Protein AF-A0A9W5X5D1-F1 (afdb_monomer)

InterPro domains:
  IPR013670 EcoEI R protein C-terminal domain [PF08463] (5-80)

Sequence (86 aa):
MDKIAANQAFSEFLSSERLNTNQIKFVQLIIDY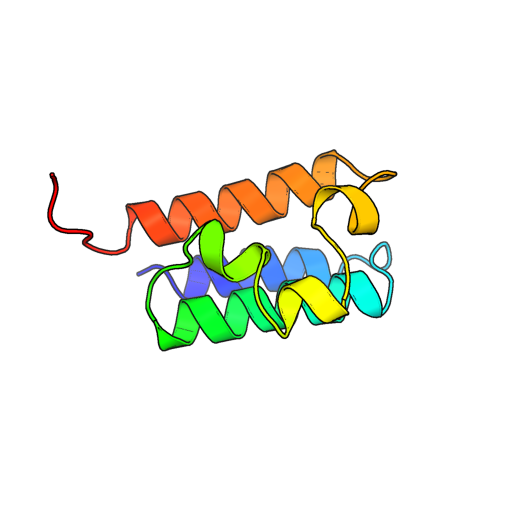VVKNGYLEKKVLQQDPFRSLGSVSELFHNNIDDAKGIIAVINTINQNSELPGD

Radius of gyration: 12.4 Å; Cα contacts (8 Å, |Δi|>4): 63; chains: 1; bounding box: 30×21×39 Å

Organism: NCBI:txid1827502

Mean predicted aligned error: 5.98 Å

Solvent-accessible surface area (backbone atoms only — not comparable to full-atom values): 5044 Å² total; per-residue (Å²): 132,53,66,61,58,46,50,50,56,50,48,52,54,69,67,38,88,82,59,50,74,58,50,48,52,50,53,51,51,49,50,53,45,27,71,71,68,47,38,76,60,77,70,52,53,70,28,79,71,38,42,80,67,43,45,70,67,67,68,24,62,93,38,58,65,61,46,49,51,55,52,48,48,51,48,55,34,39,69,71,29,87,66,80,76,131

Foldseek 3Di:
DQLVVLVVLLVVVLPPPPADPLRNVLSVVLSVCCVVVQADDPVVCCDPPNVVSPHLCVRCVVPVPSSVSSVVSRVVSRVVPCPPDD

pLDDT: mean 80.16, std 10.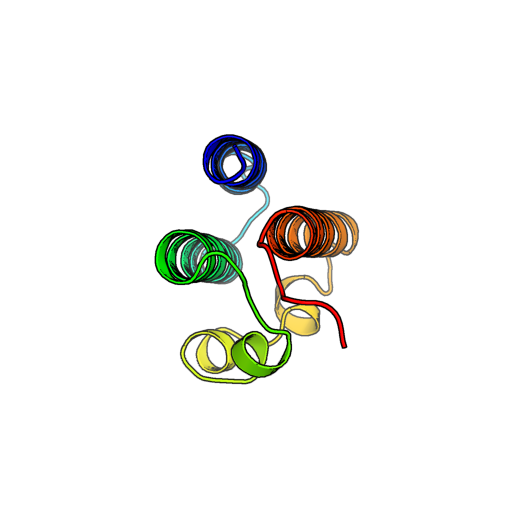36, range [43.25, 90.06]

Nearest PDB structures (foldseek):
  3lys-assembly6_F  TM=3.718E-01  e=5.109E+00  Lactococcus lactis subsp. lactis
  7dk9-assembly1_B  TM=3.799E-01  e=6.705E+00  Deinococcus radiodurans R1 = ATCC 13939 = DSM 20539
  2pfm-assembly1_A  TM=3.443E-01  e=9.812E+00  Bacillus anthracis

Structure (mmCIF, N/CA/C/O backbone):
data_AF-A0A9W5X5D1-F1
#
_entry.id   AF-A0A9W5X5D1-F1
#
loop_
_atom_site.group_PDB
_atom_site.id
_atom_site.type_symbol
_atom_site.label_atom_id
_atom_site.label_alt_id
_atom_site.label_comp_id
_atom_site.label_asym_id
_atom_site.label_entity_id
_atom_site.label_seq_id
_atom_site.pdbx_PDB_ins_code
_atom_site.Cartn_x
_atom_site.Cartn_y
_atom_site.Cartn_z
_atom_site.occupancy
_atom_site.B_iso_or_equiv
_atom_site.auth_seq_id
_atom_site.auth_comp_id
_atom_site.auth_asym_id
_atom_site.auth_atom_id
_atom_site.pdbx_PDB_model_num
ATOM 1 N N . MET A 1 1 ? -16.965 2.972 6.435 1.00 50.84 1 MET A N 1
ATOM 2 C CA . MET A 1 1 ? -17.357 2.831 5.012 1.00 50.84 1 MET A CA 1
ATOM 3 C C . MET A 1 1 ? -16.121 2.737 4.099 1.00 50.84 1 MET A C 1
ATOM 5 O O . MET A 1 1 ? -16.130 3.251 2.992 1.00 50.84 1 MET A O 1
ATOM 9 N N . ASP A 1 2 ? -15.070 2.006 4.491 1.00 62.09 2 ASP A N 1
ATOM 10 C CA . ASP A 1 2 ? -13.719 2.323 3.972 1.00 62.09 2 ASP A CA 1
ATOM 11 C C . ASP A 1 2 ? -13.089 1.219 3.132 1.00 62.09 2 ASP A C 1
ATOM 13 O O . ASP A 1 2 ? -12.175 1.459 2.347 1.00 62.09 2 ASP A O 1
ATOM 17 N N . LYS A 1 3 ? -13.650 0.009 3.216 1.00 63.69 3 LYS A N 1
ATOM 18 C CA . LYS A 1 3 ? -13.246 -1.115 2.367 1.00 63.69 3 LYS A CA 1
ATOM 19 C C . LYS A 1 3 ? -13.520 -0.829 0.892 1.00 63.69 3 LYS A C 1
ATOM 21 O O . LYS A 1 3 ? -12.733 -1.232 0.051 1.00 63.69 3 LYS A O 1
ATOM 26 N N . ILE A 1 4 ? -14.604 -0.115 0.576 1.00 69.25 4 ILE A N 1
ATOM 27 C CA . ILE A 1 4 ? -14.996 0.182 -0.811 1.00 69.25 4 ILE A CA 1
ATOM 28 C C . ILE A 1 4 ? -14.044 1.212 -1.430 1.00 69.25 4 ILE A C 1
ATOM 30 O O . ILE A 1 4 ? -13.536 0.974 -2.521 1.00 69.25 4 ILE A O 1
ATOM 34 N N . ALA A 1 5 ? -13.740 2.299 -0.712 1.00 70.56 5 ALA A N 1
ATOM 35 C CA . ALA A 1 5 ? -12.809 3.329 -1.176 1.00 70.56 5 ALA A CA 1
ATOM 36 C C . ALA A 1 5 ? -11.395 2.766 -1.383 1.00 70.56 5 ALA A C 1
ATOM 38 O O . ALA A 1 5 ? -10.774 3.017 -2.414 1.00 70.56 5 ALA A O 1
ATOM 39 N N . ALA A 1 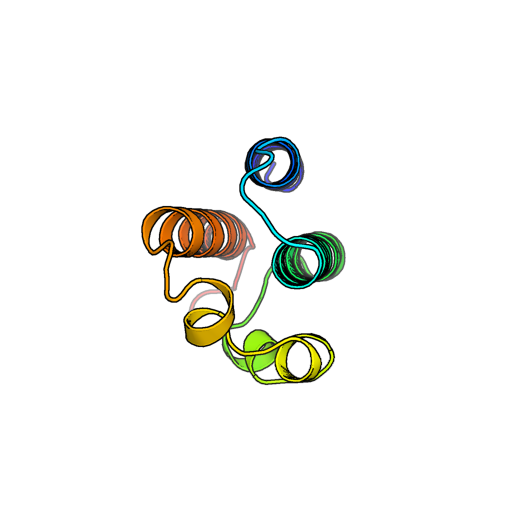6 ? -10.930 1.931 -0.447 1.00 71.06 6 ALA A N 1
ATOM 40 C CA . ALA A 1 6 ? -9.685 1.187 -0.588 1.00 71.06 6 ALA A CA 1
ATOM 41 C C . ALA A 1 6 ? -9.685 0.330 -1.855 1.00 71.06 6 ALA A C 1
ATOM 43 O O . ALA A 1 6 ? -8.794 0.449 -2.690 1.00 71.06 6 ALA A O 1
ATOM 44 N N . ASN A 1 7 ? -10.706 -0.516 -2.017 1.00 73.88 7 ASN A N 1
ATOM 45 C CA . ASN A 1 7 ? -10.768 -1.454 -3.129 1.00 73.88 7 ASN A CA 1
ATOM 46 C C . ASN A 1 7 ? -10.866 -0.733 -4.479 1.00 73.88 7 ASN A C 1
ATOM 48 O O . ASN A 1 7 ? -10.263 -1.188 -5.441 1.00 73.88 7 ASN A O 1
ATOM 52 N N . GLN A 1 8 ? -11.576 0.398 -4.555 1.00 79.81 8 GLN A N 1
ATOM 53 C CA . GLN A 1 8 ? -11.628 1.220 -5.765 1.00 79.81 8 GLN A CA 1
ATOM 54 C C . GLN A 1 8 ? -10.273 1.844 -6.087 1.00 79.81 8 GLN A C 1
ATOM 56 O O . GLN A 1 8 ? -9.800 1.688 -7.210 1.00 79.81 8 GLN A O 1
ATOM 61 N N . ALA A 1 9 ? -9.622 2.479 -5.109 1.00 75.75 9 ALA A N 1
ATOM 62 C CA . ALA A 1 9 ? -8.312 3.083 -5.321 1.00 75.75 9 ALA A CA 1
ATOM 63 C C . ALA A 1 9 ? -7.282 2.029 -5.752 1.00 75.75 9 ALA A C 1
ATOM 65 O O . ALA A 1 9 ? -6.561 2.217 -6.727 1.00 75.75 9 ALA A O 1
ATOM 66 N N . PHE A 1 10 ? -7.265 0.869 -5.091 1.00 78.75 10 PHE A N 1
ATOM 67 C CA . PHE A 1 10 ? -6.383 -0.228 -5.472 1.00 78.75 10 PHE A CA 1
ATOM 68 C C . PHE A 1 10 ? -6.758 -0.877 -6.807 1.00 78.75 10 PHE A C 1
ATOM 70 O O . PHE A 1 10 ? -5.862 -1.269 -7.547 1.00 78.75 10 PHE A O 1
ATOM 77 N N . SER A 1 11 ? -8.043 -0.965 -7.156 1.00 81.19 11 SER A N 1
ATOM 78 C CA . SER A 1 11 ? -8.468 -1.448 -8.474 1.00 81.19 11 SER A CA 1
ATOM 79 C C . SER A 1 11 ? -7.974 -0.529 -9.588 1.00 81.19 11 SER A C 1
ATOM 81 O O . SER A 1 11 ? -7.624 -1.019 -10.657 1.00 81.19 11 SER A O 1
ATOM 83 N N . GLU A 1 12 ? -7.905 0.779 -9.344 1.00 81.56 12 GLU A N 1
ATOM 84 C CA . GLU A 1 12 ? -7.340 1.744 -10.287 1.00 81.56 12 GLU A CA 1
ATOM 85 C C . GLU A 1 12 ? -5.827 1.524 -10.461 1.00 81.56 12 GLU A C 1
ATOM 87 O O . GLU A 1 12 ? -5.345 1.446 -11.591 1.00 81.56 12 GLU A O 1
ATOM 92 N N . PHE A 1 13 ? -5.093 1.280 -9.365 1.00 78.19 13 PHE A N 1
ATOM 93 C CA . PHE A 1 13 ? -3.672 0.899 -9.414 1.00 78.19 13 PHE A CA 1
ATOM 94 C C . PHE A 1 13 ? -3.432 -0.410 -10.170 1.00 78.19 13 PHE A C 1
ATOM 96 O O . PHE A 1 13 ? -2.536 -0.480 -11.005 1.00 78.19 13 PHE A O 1
ATOM 103 N N . LEU A 1 14 ? -4.232 -1.442 -9.896 1.00 79.62 14 LEU A N 1
ATOM 104 C CA . LEU A 1 14 ? -4.118 -2.754 -10.537 1.00 79.62 14 LEU A CA 1
ATOM 105 C C . LEU A 1 14 ? -4.526 -2.729 -12.014 1.00 79.62 14 LEU A C 1
ATOM 107 O O . LEU A 1 14 ? -4.007 -3.516 -12.80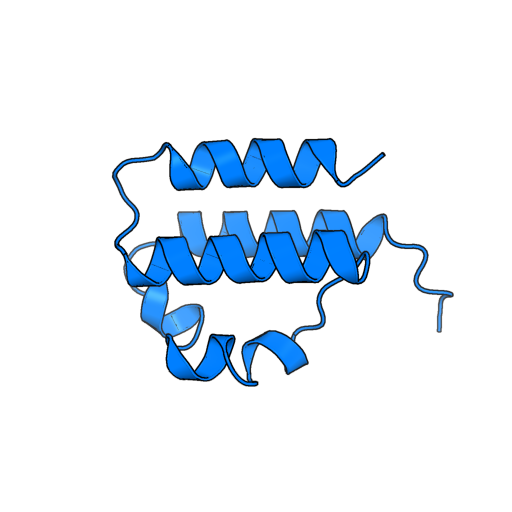0 1.00 79.62 14 LEU A O 1
ATOM 111 N N . SER A 1 15 ? -5.452 -1.843 -12.387 1.00 77.12 15 SER A N 1
ATOM 112 C CA . SER A 1 15 ? -5.869 -1.652 -13.778 1.00 77.12 15 SER A CA 1
ATOM 113 C C . SER A 1 15 ? -4.886 -0.794 -14.571 1.00 77.12 15 SER A C 1
ATOM 115 O O . SER A 1 15 ? -4.902 -0.830 -15.801 1.00 77.12 15 SER A O 1
ATOM 117 N N . SER A 1 16 ? -4.049 -0.012 -13.893 1.00 68.38 16 SER A N 1
ATOM 118 C CA . SER A 1 16 ? -2.970 0.722 -14.531 1.00 68.38 16 SER A CA 1
ATOM 119 C C . SER A 1 16 ? -1.903 -0.291 -14.955 1.00 68.38 16 SER A C 1
ATOM 121 O O . SER A 1 16 ? -1.185 -0.834 -14.117 1.00 68.38 16 SER A O 1
ATOM 123 N N . GLU A 1 17 ? -1.759 -0.543 -16.263 1.00 67.56 17 GLU A N 1
ATOM 124 C CA . GLU A 1 17 ? -0.768 -1.467 -16.870 1.00 67.56 17 GLU A CA 1
ATOM 125 C C . GLU A 1 17 ? 0.708 -1.085 -16.597 1.00 67.56 17 GLU A C 1
ATOM 127 O O . GLU A 1 17 ? 1.639 -1.583 -17.225 1.00 67.56 17 GLU A O 1
ATOM 132 N N . ARG A 1 18 ? 0.942 -0.163 -15.663 1.00 77.56 18 ARG A N 1
ATOM 133 C CA . ARG A 1 18 ? 2.241 0.356 -15.245 1.00 77.56 18 ARG A CA 1
ATOM 134 C C . ARG A 1 18 ? 2.883 -0.478 -14.137 1.00 77.56 18 ARG A C 1
ATOM 136 O O . ARG A 1 18 ? 4.088 -0.355 -13.927 1.00 77.56 18 ARG A O 1
ATOM 143 N N . LEU A 1 19 ? 2.106 -1.303 -13.428 1.00 83.81 19 LEU A N 1
ATOM 144 C CA . LEU A 1 19 ? 2.617 -2.131 -12.338 1.00 83.81 19 LEU A CA 1
ATOM 145 C C . LEU A 1 19 ? 3.139 -3.483 -12.835 1.00 83.81 19 LEU A C 1
ATOM 147 O O . LEU A 1 19 ? 2.480 -4.212 -13.570 1.00 83.81 19 LEU A O 1
ATOM 151 N N . ASN A 1 20 ? 4.317 -3.858 -12.353 1.00 87.25 20 ASN A N 1
ATOM 152 C CA . ASN A 1 20 ? 4.911 -5.172 -12.556 1.00 87.25 20 ASN A CA 1
ATOM 153 C C . ASN A 1 20 ? 4.341 -6.193 -11.566 1.00 87.25 20 ASN A C 1
ATOM 155 O O . ASN A 1 20 ? 3.828 -5.845 -10.502 1.00 87.25 20 ASN A O 1
ATOM 159 N N . THR A 1 21 ? 4.542 -7.480 -11.849 1.00 88.12 21 THR A N 1
ATOM 160 C CA . THR A 1 21 ? 4.047 -8.601 -11.033 1.00 88.12 21 THR A CA 1
ATOM 161 C C . THR A 1 21 ? 4.351 -8.468 -9.535 1.00 88.12 21 THR A C 1
ATOM 163 O O . THR A 1 21 ? 3.492 -8.771 -8.710 1.00 88.12 21 THR A O 1
ATOM 166 N N . ASN A 1 22 ? 5.545 -7.998 -9.158 1.00 88.69 22 ASN A N 1
ATOM 167 C CA . ASN A 1 22 ? 5.903 -7.825 -7.745 1.00 88.69 22 ASN A CA 1
ATOM 168 C C . ASN A 1 22 ? 5.139 -6.666 -7.090 1.00 88.69 22 ASN A C 1
ATOM 170 O O . ASN A 1 22 ? 4.672 -6.811 -5.963 1.00 88.69 22 ASN A O 1
ATOM 174 N N . GLN A 1 23 ? 4.953 -5.553 -7.805 1.00 88.31 23 GLN A N 1
ATOM 175 C CA . GLN A 1 23 ? 4.170 -4.407 -7.333 1.00 88.31 23 GLN A CA 1
ATOM 176 C C . GLN A 1 23 ? 2.689 -4.784 -7.187 1.00 88.31 23 GLN A C 1
ATOM 178 O O . GLN A 1 23 ? 2.083 -4.490 -6.161 1.00 88.31 23 GLN A O 1
ATOM 183 N N . ILE A 1 24 ? 2.134 -5.513 -8.161 1.00 88.44 24 ILE A N 1
ATOM 184 C CA . ILE A 1 24 ? 0.762 -6.043 -8.122 1.00 88.44 24 ILE A CA 1
ATOM 185 C C . ILE A 1 24 ? 0.557 -6.928 -6.889 1.00 88.44 24 ILE A C 1
ATOM 187 O O . ILE A 1 24 ? -0.371 -6.701 -6.115 1.00 88.44 24 ILE A O 1
ATOM 191 N N . LYS A 1 25 ? 1.451 -7.900 -6.659 1.00 89.88 25 LYS A N 1
ATOM 192 C CA . LYS A 1 25 ? 1.388 -8.774 -5.476 1.00 89.88 25 LYS A CA 1
ATOM 193 C C . LYS A 1 25 ? 1.484 -7.983 -4.175 1.00 89.88 25 LYS A C 1
ATOM 195 O O . LYS A 1 25 ? 0.763 -8.281 -3.227 1.00 89.88 25 LYS A O 1
ATOM 200 N N . PHE A 1 26 ? 2.347 -6.970 -4.133 1.00 89.75 26 PHE A N 1
ATOM 201 C CA . PHE A 1 26 ? 2.502 -6.111 -2.964 1.00 89.75 26 PHE A CA 1
ATOM 202 C C . PHE A 1 26 ? 1.210 -5.351 -2.653 1.00 89.75 26 PHE A C 1
ATOM 204 O O . PHE A 1 26 ? 0.746 -5.357 -1.516 1.00 89.75 26 PHE A O 1
ATOM 211 N N . VAL A 1 27 ? 0.586 -4.761 -3.675 1.00 87.38 27 VAL A N 1
ATOM 212 C CA . VAL A 1 27 ? -0.703 -4.070 -3.555 1.00 87.38 27 VAL A CA 1
ATOM 213 C C . VAL A 1 27 ? -1.803 -5.032 -3.106 1.00 87.38 27 VAL A C 1
ATOM 215 O O . VAL A 1 27 ? -2.527 -4.721 -2.163 1.00 87.38 27 VAL A O 1
ATOM 218 N N . GLN A 1 28 ? -1.894 -6.228 -3.694 1.00 87.94 28 GLN A N 1
ATOM 219 C CA . GLN A 1 28 ? -2.870 -7.239 -3.270 1.00 87.94 28 GLN A CA 1
ATOM 220 C C . GLN A 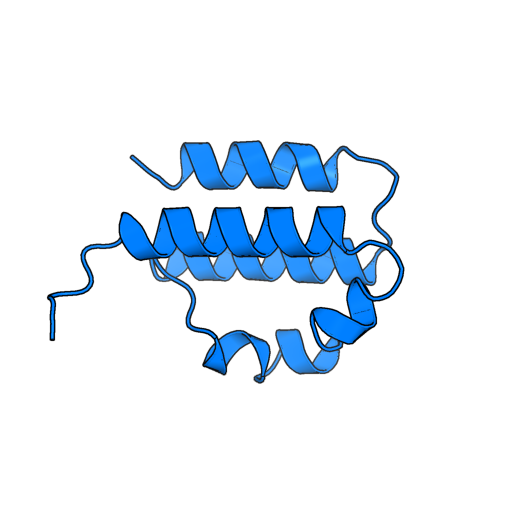1 28 ? -2.711 -7.641 -1.801 1.00 87.94 28 GLN A C 1
ATOM 222 O O . GLN A 1 28 ? -3.711 -7.776 -1.099 1.00 87.94 28 GLN A O 1
ATOM 227 N N . LEU A 1 29 ? -1.477 -7.790 -1.315 1.00 89.81 29 LEU A N 1
ATOM 228 C CA . LEU A 1 29 ? -1.227 -8.083 0.096 1.00 89.81 29 LEU A CA 1
ATOM 229 C C . LEU A 1 29 ? -1.675 -6.946 1.013 1.00 89.81 29 LEU A C 1
ATOM 231 O O . LEU A 1 29 ? -2.214 -7.220 2.083 1.00 89.81 29 LEU A O 1
ATOM 235 N N . ILE A 1 30 ? -1.480 -5.683 0.612 1.00 86.94 30 ILE A N 1
ATOM 236 C CA . ILE A 1 30 ? -1.993 -4.537 1.378 1.00 86.94 30 ILE A CA 1
ATOM 237 C C . ILE A 1 30 ? -3.515 -4.629 1.476 1.00 86.94 30 ILE A C 1
ATOM 239 O O . ILE A 1 30 ? -4.050 -4.518 2.577 1.00 86.94 30 ILE A O 1
ATOM 243 N N . ILE A 1 31 ? -4.203 -4.853 0.350 1.00 85.00 31 ILE A N 1
ATOM 244 C CA . ILE A 1 31 ? -5.667 -4.977 0.317 1.00 85.00 31 ILE A CA 1
ATOM 245 C C . ILE A 1 31 ? -6.121 -6.082 1.266 1.00 85.00 31 ILE A C 1
ATOM 247 O O . ILE A 1 31 ? -6.967 -5.830 2.118 1.00 85.00 31 ILE A O 1
ATOM 251 N N . ASP A 1 32 ? -5.550 -7.282 1.149 1.00 87.06 32 ASP A N 1
ATOM 252 C CA . ASP A 1 32 ? -5.928 -8.429 1.979 1.00 87.06 32 ASP A CA 1
ATOM 253 C C . ASP A 1 32 ? -5.726 -8.125 3.467 1.00 87.06 32 ASP A C 1
ATOM 255 O O . ASP A 1 32 ? -6.641 -8.293 4.278 1.00 87.06 32 ASP A O 1
ATOM 259 N N . TYR A 1 33 ? -4.564 -7.563 3.816 1.00 87.31 33 TYR A N 1
ATOM 260 C CA . TYR A 1 33 ? -4.239 -7.225 5.195 1.00 87.31 33 TYR A CA 1
ATOM 261 C C . TYR A 1 33 ? -5.195 -6.181 5.767 1.00 87.31 33 TYR A C 1
ATOM 263 O O . TYR A 1 33 ? -5.695 -6.346 6.879 1.00 87.31 33 TYR A O 1
ATOM 271 N N . VAL A 1 34 ? -5.478 -5.124 5.010 1.00 82.19 34 VAL A N 1
ATOM 272 C CA . VAL A 1 34 ? -6.357 -4.040 5.444 1.00 82.19 34 VAL A CA 1
ATOM 273 C C . VAL A 1 34 ? -7.819 -4.489 5.499 1.00 82.19 34 VAL A C 1
ATOM 275 O O . VAL A 1 34 ? -8.533 -4.157 6.440 1.00 82.19 34 VAL A O 1
ATOM 278 N N . VAL A 1 35 ? -8.288 -5.291 4.545 1.00 80.94 35 VAL A N 1
ATOM 279 C CA . VAL A 1 35 ? -9.656 -5.835 4.555 1.00 80.94 35 VAL A CA 1
ATOM 280 C C . VAL A 1 35 ? -9.868 -6.779 5.740 1.00 80.94 35 VAL A C 1
ATOM 282 O O . VAL A 1 35 ? -10.971 -6.799 6.305 1.00 80.94 35 VAL A O 1
ATOM 285 N N . LYS A 1 36 ? -8.825 -7.527 6.117 1.00 83.00 36 LYS A N 1
ATOM 286 C CA . LYS A 1 36 ? -8.829 -8.487 7.223 1.00 83.00 36 LYS A CA 1
ATOM 287 C C . LYS A 1 36 ? -8.696 -7.828 8.595 1.00 83.00 36 LYS A C 1
ATOM 289 O O . LYS A 1 36 ? -9.478 -8.153 9.481 1.00 83.00 36 LYS A O 1
ATOM 294 N N . ASN A 1 37 ? -7.737 -6.920 8.770 1.00 83.12 37 ASN A N 1
ATOM 295 C CA . ASN A 1 37 ? -7.422 -6.307 10.067 1.00 83.12 37 ASN A CA 1
ATOM 296 C C . ASN A 1 37 ? -8.119 -4.955 10.285 1.00 83.12 37 ASN A C 1
ATOM 298 O O . ASN A 1 37 ? -8.200 -4.489 11.413 1.00 83.12 37 ASN A O 1
ATOM 302 N N . GLY A 1 38 ? -8.617 -4.314 9.225 1.00 79.19 38 GLY A N 1
ATOM 303 C CA . GLY A 1 38 ? -9.182 -2.960 9.261 1.00 79.19 38 GLY A CA 1
ATOM 304 C C . GLY A 1 38 ? -8.137 -1.848 9.138 1.00 79.19 38 GLY A C 1
ATOM 305 O O . GLY A 1 38 ? -8.483 -0.739 8.753 1.00 79.19 38 GLY A O 1
ATOM 306 N N . TYR A 1 39 ? -6.863 -2.154 9.386 1.00 83.06 39 TYR A N 1
ATOM 307 C CA . TYR A 1 39 ? -5.731 -1.231 9.316 1.00 83.06 39 TYR A CA 1
ATOM 308 C C . TYR A 1 39 ? -4.459 -1.972 8.876 1.00 83.06 39 TYR A C 1
ATOM 310 O O . TYR A 1 39 ? -4.409 -3.204 8.853 1.00 83.06 39 TYR A O 1
ATOM 318 N N . LEU A 1 40 ? -3.408 -1.228 8.534 1.00 85.06 40 LEU A N 1
ATOM 319 C CA . LEU A 1 40 ? -2.085 -1.754 8.207 1.00 85.06 40 LEU A CA 1
ATOM 320 C C . LEU A 1 40 ? -0.987 -0.927 8.879 1.00 85.06 40 LEU A C 1
ATOM 322 O O . LEU A 1 40 ? -0.790 0.256 8.597 1.00 85.06 40 LEU A O 1
ATOM 326 N N . GLU A 1 41 ? -0.223 -1.574 9.754 1.00 85.19 41 GLU A N 1
ATOM 327 C CA . GLU A 1 41 ? 0.930 -0.959 10.404 1.00 85.19 41 GLU A CA 1
ATOM 328 C C . GLU A 1 41 ? 2.150 -0.918 9.485 1.00 85.19 41 GLU A C 1
ATOM 330 O O . GLU A 1 41 ? 2.476 -1.881 8.792 1.00 85.19 41 GLU A O 1
ATOM 335 N N . LYS A 1 42 ? 2.935 0.158 9.582 1.00 81.56 42 LYS A N 1
ATOM 336 C CA . LYS A 1 42 ? 4.210 0.285 8.854 1.00 81.56 42 LYS A CA 1
ATOM 337 C C . LYS A 1 42 ? 5.187 -0.859 9.163 1.00 81.56 42 LYS A C 1
ATOM 339 O O . LYS A 1 42 ? 5.981 -1.231 8.307 1.00 81.56 42 LYS A O 1
ATOM 344 N N . LYS A 1 43 ? 5.102 -1.445 10.364 1.00 85.69 43 LYS A N 1
ATOM 345 C CA . LYS A 1 43 ? 5.905 -2.604 10.786 1.00 85.69 43 LYS A CA 1
ATOM 346 C C . LYS A 1 43 ? 5.590 -3.865 9.977 1.00 85.69 43 LYS A C 1
ATOM 348 O O . LYS A 1 43 ? 6.461 -4.711 9.814 1.00 85.69 43 LYS A O 1
ATOM 353 N N . VAL A 1 44 ? 4.363 -4.006 9.475 1.00 87.88 44 VAL A N 1
ATOM 354 C CA . VAL A 1 44 ? 3.932 -5.158 8.665 1.00 87.88 44 VAL A CA 1
ATOM 355 C C . VAL A 1 44 ? 4.598 -5.123 7.292 1.00 87.88 44 VAL A C 1
ATOM 357 O O . VAL A 1 44 ? 5.021 -6.158 6.793 1.00 87.88 44 VAL A O 1
ATOM 360 N N . LEU A 1 45 ? 4.810 -3.927 6.729 1.00 85.31 45 LEU A N 1
ATOM 361 C CA . LEU A 1 45 ? 5.544 -3.748 5.469 1.00 85.31 45 LEU A CA 1
ATOM 362 C C . LEU A 1 45 ? 7.011 -4.210 5.556 1.00 85.31 45 LEU A C 1
ATOM 364 O O . LEU A 1 45 ? 7.639 -4.451 4.531 1.00 85.31 45 LEU A O 1
ATOM 368 N N . GLN A 1 46 ? 7.558 -4.327 6.771 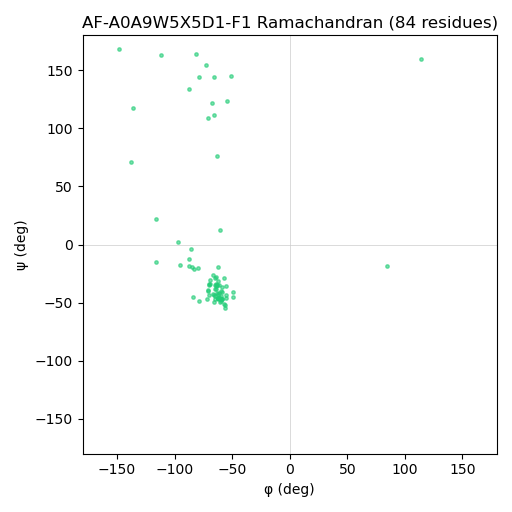1.00 84.81 46 GLN A N 1
ATOM 369 C CA . GLN A 1 46 ? 8.909 -4.835 7.033 1.00 84.81 46 GLN A CA 1
ATOM 370 C C . GLN A 1 46 ? 8.937 -6.326 7.413 1.00 84.81 46 GLN A C 1
ATOM 372 O O . GLN A 1 46 ? 10.007 -6.863 7.705 1.00 84.81 46 GLN A O 1
ATOM 377 N N . GLN A 1 47 ? 7.786 -6.997 7.415 1.00 88.44 47 GLN A N 1
ATOM 378 C CA . GLN A 1 47 ? 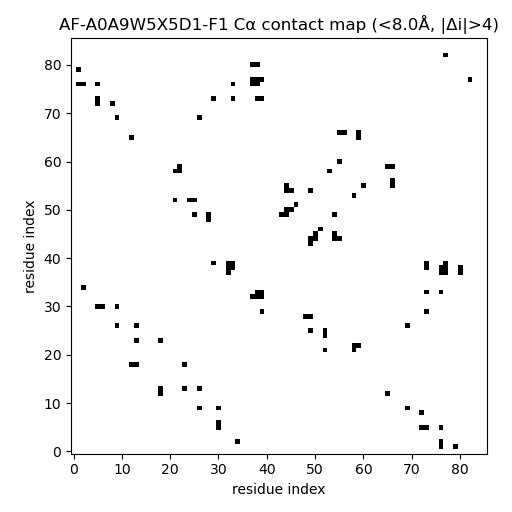7.640 -8.417 7.730 1.00 88.44 47 GLN A CA 1
ATOM 379 C C . GLN A 1 47 ? 7.229 -9.208 6.487 1.00 88.44 47 GLN A C 1
ATOM 381 O O . GLN A 1 47 ? 6.788 -8.648 5.483 1.00 88.44 47 GLN A O 1
ATOM 386 N N . ASP A 1 48 ? 7.391 -10.524 6.533 1.00 88.12 48 ASP A N 1
ATOM 387 C CA . ASP A 1 48 ? 6.862 -11.406 5.499 1.00 88.12 48 ASP A CA 1
ATOM 388 C C . ASP A 1 48 ? 5.323 -11.394 5.495 1.00 88.12 48 ASP A C 1
ATOM 390 O O . ASP A 1 48 ? 4.708 -11.305 6.560 1.00 88.12 48 ASP A O 1
ATOM 394 N N . PRO A 1 49 ? 4.673 -11.483 4.318 1.00 87.94 49 PRO A N 1
ATOM 395 C CA . PRO A 1 49 ? 5.255 -11.678 2.981 1.00 87.94 49 PRO A CA 1
ATOM 396 C C . PRO A 1 49 ? 5.717 -10.393 2.261 1.00 87.94 49 PRO A C 1
ATOM 398 O O . PRO A 1 49 ? 6.293 -10.487 1.179 1.00 87.94 49 PRO A O 1
ATOM 401 N N . PHE A 1 50 ? 5.508 -9.198 2.829 1.00 89.25 50 PHE A N 1
ATOM 402 C CA . PHE A 1 50 ? 5.894 -7.926 2.194 1.00 89.25 50 PHE A CA 1
ATOM 403 C C . PHE A 1 50 ? 7.401 -7.821 1.981 1.00 89.25 50 PHE A C 1
ATOM 405 O O . PHE A 1 50 ? 7.856 -7.521 0.879 1.00 89.25 50 PHE A O 1
ATOM 412 N N . ARG A 1 51 ? 8.182 -8.144 3.013 1.00 87.12 51 ARG A N 1
ATOM 413 C CA . ARG A 1 51 ? 9.646 -8.130 2.952 1.00 87.12 51 ARG A CA 1
ATOM 414 C C . ARG A 1 51 ? 10.188 -9.058 1.866 1.00 87.12 51 ARG A C 1
ATOM 416 O O . ARG A 1 51 ? 11.155 -8.693 1.205 1.00 87.12 51 ARG A O 1
ATOM 423 N N . SER A 1 52 ? 9.557 -10.214 1.654 1.00 90.06 52 SER A N 1
ATOM 424 C CA . SER A 1 52 ? 9.959 -11.157 0.606 1.00 90.06 52 SER A CA 1
ATOM 425 C C . SER A 1 52 ? 9.735 -10.619 -0.811 1.00 90.06 52 SER A C 1
ATOM 427 O O . SER A 1 52 ? 10.421 -11.069 -1.726 1.00 90.06 52 SER A O 1
ATOM 429 N N . LEU A 1 53 ? 8.789 -9.696 -1.015 1.00 88.38 53 LEU A N 1
ATOM 430 C CA . LEU A 1 53 ? 8.562 -9.049 -2.312 1.00 88.38 53 LEU A CA 1
ATOM 431 C C . LEU A 1 53 ? 9.504 -7.866 -2.568 1.00 88.38 53 LEU A C 1
ATOM 433 O O . LEU A 1 53 ? 9.685 -7.485 -3.721 1.00 88.38 53 LEU A O 1
ATOM 437 N N . GLY A 1 54 ? 10.085 -7.296 -1.513 1.00 86.00 54 GLY A N 1
ATOM 438 C CA . GLY A 1 54 ? 10.883 -6.073 -1.557 1.00 86.00 54 GLY A CA 1
ATOM 439 C C . GLY A 1 54 ? 10.214 -4.929 -0.795 1.00 86.00 54 GLY A C 1
ATOM 440 O O . GLY A 1 54 ? 9.013 -4.933 -0.526 1.00 86.00 54 GLY A O 1
ATOM 441 N N . SER A 1 55 ? 11.002 -3.926 -0.415 1.00 85.06 55 SER A N 1
ATOM 442 C CA . SER A 1 55 ? 10.463 -2.745 0.276 1.00 85.06 55 SER A CA 1
ATOM 443 C C . SER A 1 55 ? 9.665 -1.860 -0.683 1.00 85.06 55 SER A C 1
ATOM 445 O O . SER A 1 55 ? 9.979 -1.806 -1.869 1.00 85.06 55 SER A O 1
ATOM 447 N N . VAL A 1 56 ? 8.704 -1.076 -0.172 1.00 83.75 56 VAL A N 1
ATOM 448 C CA . VAL A 1 56 ? 7.968 -0.068 -0.973 1.00 83.75 56 VAL A CA 1
ATOM 449 C C . VAL A 1 56 ? 8.932 0.812 -1.771 1.00 83.75 56 VAL A C 1
ATOM 451 O O . VAL A 1 56 ? 8.742 1.014 -2.964 1.00 83.75 56 VAL A O 1
ATOM 454 N N . SER A 1 57 ? 10.002 1.289 -1.133 1.00 83.25 57 SER A N 1
ATOM 455 C CA . SER A 1 57 ? 10.999 2.137 -1.789 1.00 83.25 57 SER A CA 1
ATOM 456 C C . SER A 1 57 ? 11.750 1.436 -2.917 1.00 83.25 57 SER A C 1
ATOM 458 O O . SER A 1 57 ? 12.199 2.119 -3.821 1.00 83.25 57 SER A O 1
ATOM 460 N N . GLU A 1 58 ? 11.901 0.112 -2.867 1.00 88.88 58 GLU A N 1
ATOM 461 C CA . GLU A 1 58 ? 12.588 -0.673 -3.897 1.00 88.88 58 GLU A CA 1
ATOM 462 C C . GLU A 1 58 ? 11.631 -1.011 -5.042 1.00 88.88 58 GLU A C 1
ATOM 464 O O . GLU A 1 58 ? 11.935 -0.775 -6.206 1.00 88.88 58 GLU A O 1
ATOM 469 N N . LEU A 1 59 ? 10.419 -1.452 -4.703 1.00 88.38 59 LEU A N 1
ATOM 470 C CA . LEU A 1 59 ? 9.372 -1.766 -5.670 1.00 88.38 59 LEU A CA 1
ATOM 471 C C . LEU A 1 59 ? 8.903 -0.539 -6.451 1.00 88.38 59 LEU A C 1
ATOM 473 O O . LEU A 1 59 ? 8.568 -0.662 -7.624 1.00 88.38 59 LEU A O 1
ATOM 477 N N . PHE A 1 60 ? 8.879 0.638 -5.831 1.00 87.19 60 PHE A N 1
ATOM 478 C CA . PHE A 1 60 ? 8.382 1.874 -6.439 1.00 87.19 60 PHE A CA 1
ATOM 479 C C . PHE A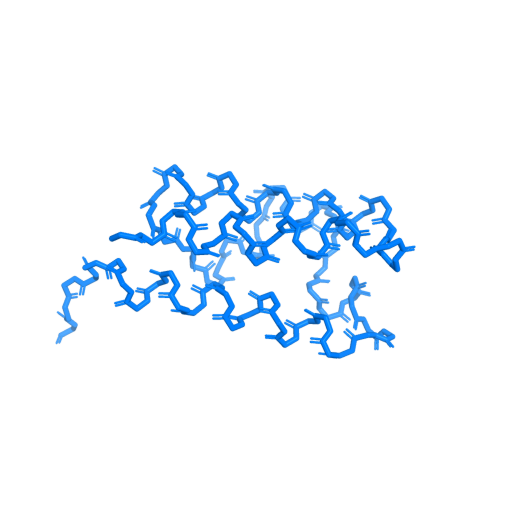 1 60 ? 9.471 2.944 -6.596 1.00 87.19 60 PHE A C 1
ATOM 481 O O . PHE A 1 60 ? 9.160 4.126 -6.733 1.00 87.19 60 PHE A O 1
ATOM 488 N N . HIS A 1 61 ? 10.750 2.548 -6.624 1.00 85.94 61 HIS A N 1
ATOM 489 C CA . HIS A 1 61 ? 11.877 3.480 -6.772 1.00 85.94 61 HIS A CA 1
ATOM 490 C C . HIS A 1 61 ? 11.773 4.377 -8.020 1.00 85.94 61 HIS A C 1
ATOM 492 O O . HIS A 1 61 ? 12.112 5.558 -7.966 1.00 85.94 61 HIS A O 1
ATOM 498 N N . ASN A 1 62 ? 11.238 3.839 -9.121 1.00 85.88 62 ASN A N 1
ATOM 499 C CA . ASN A 1 62 ? 11.072 4.550 -10.390 1.00 85.88 62 ASN A CA 1
ATOM 500 C C . ASN A 1 62 ? 9.750 5.331 -10.481 1.00 85.88 62 ASN A C 1
ATOM 502 O O . ASN A 1 62 ? 9.585 6.161 -11.371 1.00 85.88 62 ASN A O 1
ATOM 506 N N . ASN A 1 63 ? 8.816 5.081 -9.561 1.00 82.38 63 ASN A N 1
ATOM 507 C CA . ASN A 1 63 ? 7.428 5.525 -9.632 1.00 82.38 63 ASN A CA 1
ATOM 508 C C . ASN A 1 63 ? 6.961 6.031 -8.261 1.00 82.38 63 ASN A C 1
ATOM 510 O O . ASN A 1 63 ? 6.155 5.416 -7.563 1.00 82.38 63 ASN A O 1
ATOM 514 N N . ILE A 1 64 ? 7.488 7.196 -7.877 1.00 83.50 64 ILE A N 1
ATOM 515 C CA . ILE A 1 64 ? 7.185 7.841 -6.591 1.00 83.50 64 ILE A CA 1
ATOM 516 C C . ILE A 1 64 ? 5.698 8.208 -6.477 1.00 83.50 64 ILE A C 1
ATOM 518 O O . ILE A 1 64 ? 5.156 8.209 -5.374 1.00 83.50 64 ILE A O 1
ATOM 522 N N . ASP A 1 65 ? 5.043 8.529 -7.593 1.00 85.50 65 ASP A N 1
ATOM 523 C CA . ASP A 1 65 ? 3.621 8.880 -7.609 1.00 85.50 65 ASP A CA 1
ATOM 524 C C . ASP A 1 65 ? 2.744 7.690 -7.187 1.00 85.50 65 ASP A C 1
ATOM 526 O O . ASP A 1 65 ? 1.953 7.804 -6.251 1.00 85.50 65 ASP A O 1
ATOM 530 N N . ASP A 1 66 ? 3.008 6.508 -7.755 1.00 83.69 66 ASP A N 1
ATOM 531 C CA . ASP A 1 66 ? 2.347 5.258 -7.372 1.00 83.69 66 ASP A CA 1
ATOM 532 C C . ASP A 1 66 ? 2.621 4.903 -5.899 1.00 83.69 66 ASP A C 1
ATOM 534 O O . ASP A 1 66 ? 1.702 4.553 -5.153 1.00 83.69 66 ASP A O 1
ATOM 538 N N . ALA A 1 67 ? 3.866 5.079 -5.434 1.00 84.56 67 ALA A N 1
ATOM 539 C CA . ALA A 1 67 ? 4.216 4.879 -4.025 1.00 84.56 67 ALA A CA 1
ATOM 540 C C . ALA A 1 67 ? 3.395 5.790 -3.099 1.00 84.56 67 ALA A C 1
ATOM 542 O O . ALA A 1 67 ? 2.857 5.339 -2.085 1.00 84.56 67 ALA A O 1
ATOM 543 N N . LYS A 1 68 ? 3.289 7.080 -3.439 1.00 85.19 68 LYS A N 1
ATOM 544 C CA . LYS A 1 68 ? 2.511 8.056 -2.666 1.00 85.19 68 LYS A CA 1
ATOM 545 C C . LYS A 1 68 ? 1.033 7.702 -2.655 1.00 85.19 68 LYS A C 1
ATOM 547 O O . LYS A 1 68 ? 0.418 7.791 -1.597 1.00 85.19 68 LYS A O 1
ATOM 552 N N . GLY A 1 69 ? 0.489 7.275 -3.789 1.00 84.06 69 GLY A N 1
ATOM 553 C CA . GLY A 1 69 ? -0.894 6.836 -3.903 1.00 84.06 69 GLY A CA 1
ATOM 554 C C . GLY A 1 69 ? -1.211 5.656 -2.987 1.00 84.06 69 GLY A C 1
ATOM 555 O O . GLY A 1 69 ? -2.143 5.726 -2.189 1.00 84.06 69 GLY A O 1
ATOM 556 N N . ILE A 1 70 ? -0.373 4.617 -3.000 1.00 82.19 70 ILE A N 1
ATOM 557 C CA . ILE A 1 70 ? -0.528 3.448 -2.120 1.00 82.19 70 ILE A CA 1
ATOM 558 C C . ILE A 1 70 ? -0.475 3.851 -0.641 1.00 82.19 70 ILE A C 1
ATOM 560 O O . ILE A 1 70 ? -1.328 3.441 0.149 1.00 82.19 70 ILE A O 1
ATOM 564 N N . ILE A 1 71 ? 0.504 4.673 -0.252 1.00 84.12 71 ILE A N 1
ATOM 565 C CA . ILE A 1 71 ? 0.640 5.140 1.135 1.00 84.12 71 ILE A CA 1
ATOM 566 C C . ILE A 1 71 ? -0.543 6.023 1.546 1.00 84.12 71 ILE A C 1
ATOM 568 O O . ILE A 1 71 ? -1.005 5.915 2.682 1.00 84.12 71 ILE A O 1
ATOM 572 N N . ALA A 1 72 ? -1.054 6.866 0.647 1.00 84.50 72 ALA A N 1
ATOM 573 C CA . ALA A 1 72 ? -2.232 7.687 0.902 1.00 84.50 72 ALA A CA 1
ATOM 574 C C . ALA A 1 72 ? -3.462 6.815 1.168 1.00 84.50 72 ALA A C 1
ATOM 576 O O . ALA A 1 72 ? -4.137 7.027 2.170 1.00 84.50 72 ALA A O 1
ATOM 577 N N . VAL A 1 73 ? -3.690 5.785 0.348 1.00 82.31 73 VAL A N 1
ATOM 578 C CA . VAL A 1 73 ? -4.792 4.832 0.537 1.00 8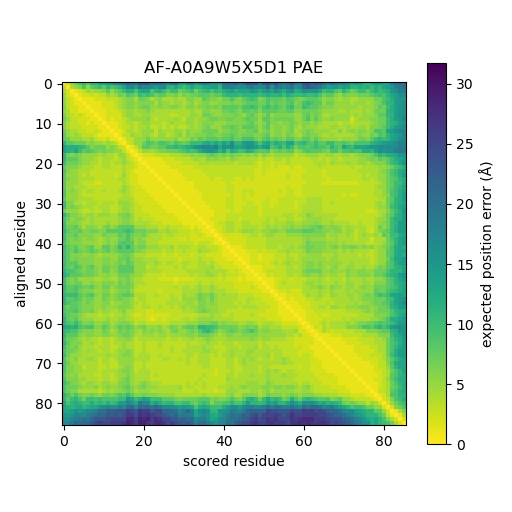2.31 73 VAL A CA 1
ATOM 579 C C . VAL A 1 73 ? -4.667 4.102 1.875 1.00 82.31 73 VAL A C 1
ATOM 581 O O . VAL A 1 73 ? -5.630 4.063 2.637 1.00 82.31 73 VAL A O 1
ATOM 584 N N . ILE A 1 74 ? -3.478 3.589 2.214 1.00 81.38 74 ILE A N 1
ATOM 585 C CA . ILE A 1 74 ? -3.220 2.971 3.528 1.00 81.38 74 ILE A CA 1
ATOM 586 C C . ILE A 1 74 ? -3.553 3.946 4.660 1.00 81.38 74 ILE A C 1
ATOM 588 O O . ILE A 1 74 ? -4.208 3.567 5.627 1.00 81.38 74 ILE A O 1
ATOM 592 N N . ASN A 1 75 ? -3.104 5.198 4.550 1.00 82.88 75 ASN A N 1
ATOM 593 C CA . ASN A 1 75 ? -3.326 6.201 5.583 1.00 82.88 75 ASN A CA 1
ATOM 594 C C . ASN A 1 75 ? -4.814 6.526 5.739 1.00 82.88 75 ASN A C 1
ATOM 596 O O . ASN A 1 75 ? -5.313 6.540 6.857 1.00 82.88 75 ASN A O 1
ATOM 600 N N . THR A 1 76 ? -5.540 6.705 4.634 1.00 80.25 76 THR A N 1
ATOM 601 C CA . THR A 1 76 ? -6.995 6.893 4.649 1.00 80.25 76 THR A CA 1
ATOM 602 C C . THR A 1 76 ? -7.684 5.743 5.367 1.00 80.25 76 THR A C 1
ATOM 604 O O . THR A 1 76 ? -8.558 5.984 6.194 1.00 80.25 76 THR A O 1
ATOM 607 N N . ILE A 1 77 ? -7.284 4.497 5.115 1.00 78.31 77 ILE A N 1
ATOM 608 C CA . ILE A 1 77 ? -7.924 3.362 5.780 1.00 78.31 77 ILE A CA 1
ATOM 609 C C . ILE A 1 77 ? -7.560 3.319 7.264 1.00 78.31 77 ILE A C 1
ATOM 611 O O . ILE A 1 77 ? -8.446 3.165 8.095 1.00 78.31 77 ILE A O 1
ATOM 615 N N . ASN A 1 78 ? -6.293 3.542 7.615 1.00 81.00 78 ASN A N 1
ATOM 616 C CA . ASN A 1 78 ? -5.857 3.604 9.010 1.00 81.00 78 ASN A CA 1
ATOM 617 C C . ASN A 1 78 ? -6.535 4.730 9.800 1.00 81.00 78 ASN A C 1
ATOM 619 O O . ASN A 1 78 ? -6.791 4.548 10.981 1.00 81.00 78 ASN A O 1
ATOM 623 N N . GLN A 1 79 ? -6.812 5.877 9.173 1.00 77.94 79 GLN A N 1
ATOM 624 C CA . GLN A 1 79 ? -7.525 6.996 9.799 1.00 77.94 79 GLN A CA 1
ATOM 625 C C . GLN A 1 79 ? -9.004 6.689 10.036 1.00 77.94 79 GLN A C 1
ATOM 627 O O . GLN A 1 79 ? -9.579 7.176 11.003 1.00 77.94 79 GLN A O 1
ATOM 632 N N . ASN A 1 80 ? -9.621 5.919 9.139 1.00 69.81 80 ASN A N 1
ATOM 633 C CA . ASN A 1 80 ? -11.016 5.517 9.282 1.00 69.81 80 ASN A CA 1
ATOM 634 C C . ASN A 1 80 ? -11.189 4.265 10.148 1.00 69.81 80 ASN A C 1
ATOM 636 O O . ASN A 1 80 ? -12.282 4.009 10.649 1.00 69.81 80 ASN A O 1
ATOM 640 N N . SER A 1 81 ? -10.131 3.476 10.330 1.00 66.56 81 SER A N 1
ATOM 641 C CA . SER A 1 81 ? -10.091 2.462 11.371 1.00 66.56 81 SER A CA 1
ATOM 642 C C . SER A 1 81 ? -10.074 3.192 12.707 1.00 66.56 81 SER A C 1
ATOM 644 O O . SER A 1 81 ? -9.182 4.001 12.948 1.00 66.56 81 SER A O 1
ATOM 646 N N . GLU A 1 82 ? -11.052 2.920 13.569 1.00 59.75 82 GLU A N 1
ATOM 647 C CA . GLU A 1 82 ? -11.082 3.394 14.954 1.00 59.75 82 GLU A CA 1
ATOM 648 C C . GLU A 1 82 ? -9.887 2.792 15.715 1.00 59.75 82 GLU A C 1
ATOM 650 O O . GLU A 1 82 ? -10.015 1.826 16.461 1.00 59.75 82 GLU A O 1
ATOM 655 N N . LEU A 1 83 ? -8.684 3.315 15.484 1.00 51.97 83 LEU A N 1
ATOM 656 C CA . LEU A 1 83 ? -7.592 3.219 16.435 1.00 51.97 83 LEU A CA 1
ATOM 657 C C . LEU A 1 83 ? -8.053 4.050 17.636 1.00 51.97 83 LEU A C 1
ATOM 659 O O . LEU A 1 83 ? -8.190 5.268 17.481 1.00 51.97 83 LEU A O 1
ATOM 663 N N . PRO A 1 84 ? -8.353 3.442 18.802 1.00 44.31 84 PRO A N 1
ATOM 664 C CA . PRO A 1 84 ? -8.538 4.232 20.005 1.00 44.31 84 PRO A CA 1
ATOM 665 C C . PRO A 1 84 ? -7.273 5.072 20.168 1.00 44.31 84 PRO A C 1
ATOM 667 O O . PRO A 1 84 ? -6.162 4.541 20.109 1.00 44.31 84 PRO A O 1
ATOM 670 N N . GLY A 1 85 ? -7.478 6.387 20.233 1.00 51.53 85 GLY A N 1
ATOM 671 C CA . GLY A 1 85 ? -6.410 7.359 20.383 1.00 51.53 85 GLY A CA 1
ATOM 672 C C . GLY A 1 85 ? -5.499 6.988 21.546 1.00 51.53 85 GLY A C 1
ATOM 673 O O . GLY A 1 85 ? -5.953 6.419 22.540 1.00 51.53 85 GLY A O 1
ATOM 674 N N . ASP A 1 86 ? -4.220 7.295 21.355 1.00 43.25 86 ASP A N 1
ATOM 675 C CA . ASP A 1 86 ? -3.235 7.392 22.431 1.00 43.25 86 ASP A CA 1
ATOM 676 C C . ASP A 1 86 ? -3.771 8.283 23.570 1.00 43.25 86 ASP A C 1
ATOM 678 O O . ASP A 1 86 ? -4.319 9.371 23.252 1.00 43.25 86 ASP A O 1
#

Secondary structure (DSSP, 8-state):
-HHHHHHHHHHHHHHSTT--HHHHHHHHHHHHHHHHHSS--TTGGGSTTHHHH--HHHHTTT-HHHHHHHHHHHHHHHHHS-----